Protein AF-Q98AE3-F1 (afdb_monomer_lite)

InterPro domains:
  IPR004107 Integrase, SAM-like, N-terminal [PF02899] (17-101)
  IPR010998 Integrase/recombinase, N-terminal [G3DSA:1.10.150.130] (12-105)
  IPR044068 Core-binding (CB) domain [PS51900] (11-100)

Secondary structure (DSSP, 8-state):
----PPPHHHHHHHHIIIIIHHHSTT--HHHHHHHHHHHHHHHHHHHHHTT--GGG--GGG--HHHHHHHHHHHHHTT---HHHHHHHHHHHHHHHHHHHHH-TT----GGG-

Foldseek 3Di:
DPPLDQAPVRVLVCCCLPPNVVVPPPDDPVLSVLLVVLVVLLLVQLCVVVVHHSSPDHPVSLAPVSLVVSLVCCCPVVVDDPVSSVSSLVSSLSSVVSCPVVPVPDDHDPVSD

Radius of gyration: 14.12 Å; chains: 1; bounding box: 28×37×34 Å

pLDDT: mean 85.62, std 13.54, range [38.0, 96.69]

Structure (mmCIF, N/CA/C/O backbone):
data_AF-Q98AE3-F1
#
_entry.id   AF-Q98AE3-F1
#
loop_
_atom_site.group_PDB
_atom_site.id
_atom_site.type_symbol
_atom_site.label_atom_id
_atom_site.label_alt_id
_atom_site.label_comp_id
_atom_site.label_asym_id
_atom_site.label_entity_id
_atom_site.label_seq_id
_atom_site.pdbx_PDB_ins_code
_atom_site.Cartn_x
_atom_site.Cartn_y
_atom_site.Cartn_z
_atom_site.occupancy
_atom_site.B_iso_or_equiv
_atom_site.auth_seq_id
_atom_site.auth_comp_id
_atom_site.auth_asym_id
_atom_site.auth_atom_id
_atom_site.pdbx_PDB_model_num
ATOM 1 N N . MET A 1 1 ? 12.678 -22.522 19.926 1.00 38.00 1 MET A N 1
ATOM 2 C CA . MET A 1 1 ? 12.409 -21.543 18.846 1.00 38.00 1 MET A CA 1
ATOM 3 C C . MET A 1 1 ? 11.469 -22.175 17.829 1.00 38.00 1 MET A C 1
ATOM 5 O O . MET A 1 1 ? 11.868 -23.137 17.184 1.00 38.00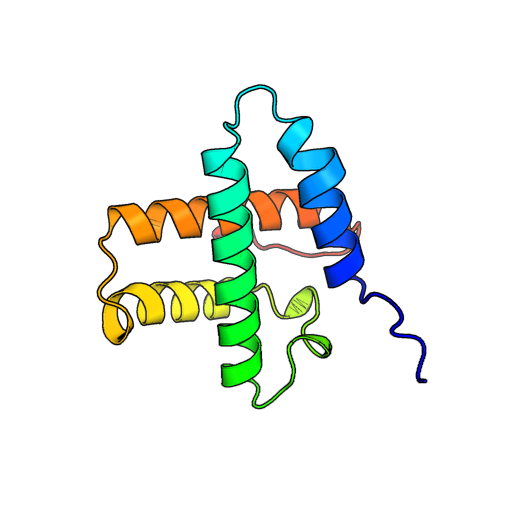 1 MET A O 1
ATOM 9 N N . LYS A 1 2 ? 10.222 -21.699 17.705 1.00 38.81 2 LYS A N 1
ATOM 10 C CA . LYS A 1 2 ? 9.351 -22.112 16.591 1.00 38.81 2 LYS A CA 1
ATOM 11 C C . LYS A 1 2 ? 9.966 -21.553 15.303 1.00 38.81 2 LYS A C 1
ATOM 13 O O . LYS A 1 2 ? 10.208 -20.353 15.223 1.00 38.81 2 LYS A O 1
ATOM 18 N N . LYS A 1 3 ? 10.280 -22.407 14.323 1.00 41.56 3 LYS A N 1
ATOM 19 C CA . LYS A 1 3 ? 10.660 -21.950 12.977 1.00 41.56 3 LYS A CA 1
ATOM 20 C C . LYS A 1 3 ? 9.472 -21.162 12.424 1.00 41.56 3 LYS A C 1
ATOM 22 O O . LYS A 1 3 ? 8.432 -21.764 12.170 1.00 41.56 3 LYS A O 1
ATOM 27 N N . HIS A 1 4 ? 9.613 -19.848 12.259 1.00 57.16 4 HIS A N 1
ATOM 28 C CA . HIS A 1 4 ? 8.644 -19.06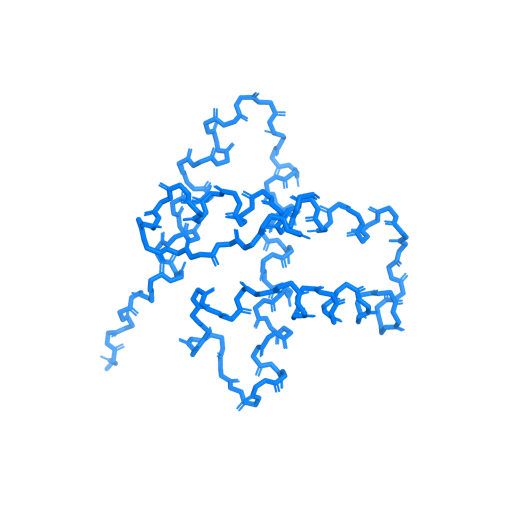3 11.497 1.00 57.16 4 HIS A CA 1
ATOM 29 C C . HIS A 1 4 ? 8.722 -19.528 10.044 1.00 57.16 4 HIS A C 1
ATOM 31 O O . HIS A 1 4 ? 9.638 -19.168 9.307 1.00 57.16 4 HIS A O 1
ATOM 37 N N . GLN A 1 5 ? 7.794 -20.396 9.653 1.00 60.00 5 GLN A N 1
ATOM 38 C CA . GLN A 1 5 ? 7.559 -20.679 8.247 1.00 60.00 5 GLN A CA 1
ATOM 39 C C . GLN A 1 5 ? 6.967 -19.410 7.634 1.00 60.00 5 GLN A C 1
ATOM 41 O O . GLN A 1 5 ? 5.994 -18.867 8.151 1.00 60.00 5 GLN A O 1
ATOM 46 N N . SER A 1 6 ? 7.585 -18.904 6.567 1.00 65.62 6 SER A N 1
ATOM 47 C CA . SER A 1 6 ? 7.074 -17.728 5.859 1.00 65.62 6 SER A CA 1
ATOM 48 C C . SER A 1 6 ? 5.677 -18.043 5.318 1.00 65.62 6 SER A C 1
ATOM 50 O O . SER A 1 6 ? 5.500 -19.080 4.675 1.00 65.62 6 SER A O 1
ATOM 52 N N . THR A 1 7 ? 4.687 -17.186 5.578 1.00 82.19 7 THR A N 1
ATOM 53 C CA . THR A 1 7 ? 3.333 -17.327 5.016 1.00 82.19 7 THR A CA 1
ATOM 54 C C . THR A 1 7 ? 3.369 -17.187 3.488 1.00 82.19 7 THR A C 1
ATOM 56 O O . THR A 1 7 ? 4.356 -16.713 2.914 1.00 82.19 7 THR A O 1
ATOM 59 N N . ALA A 1 8 ? 2.306 -17.607 2.791 1.00 85.19 8 ALA A N 1
ATOM 60 C CA . ALA A 1 8 ? 2.199 -17.389 1.343 1.00 85.19 8 ALA A CA 1
ATOM 61 C C . ALA A 1 8 ? 2.317 -15.894 0.993 1.00 85.19 8 ALA A C 1
ATOM 63 O O . ALA A 1 8 ? 3.028 -15.525 0.050 1.00 85.19 8 ALA A O 1
ATOM 64 N N . LEU A 1 9 ? 1.715 -15.041 1.825 1.00 88.94 9 LEU A N 1
ATOM 65 C CA . LEU A 1 9 ? 1.868 -13.595 1.762 1.00 88.94 9 LEU A CA 1
ATOM 66 C C . LEU A 1 9 ? 3.323 -13.148 1.973 1.00 88.94 9 LEU A C 1
ATOM 68 O O . LEU A 1 9 ? 3.854 -12.409 1.146 1.00 88.94 9 LEU A O 1
ATOM 72 N N . GLY A 1 10 ? 4.001 -13.636 3.016 1.00 90.62 10 GLY A N 1
ATOM 73 C CA . GLY A 1 10 ? 5.394 -13.280 3.307 1.00 90.62 10 GLY A CA 1
ATOM 74 C C . GLY A 1 10 ? 6.352 -13.611 2.158 1.00 90.62 10 GLY A C 1
ATOM 75 O O . GLY A 1 10 ? 7.171 -12.775 1.769 1.00 90.62 10 GLY A O 1
ATOM 76 N N . ARG A 1 11 ? 6.204 -14.794 1.544 1.00 90.75 11 ARG A N 1
ATOM 77 C CA . ARG A 1 11 ? 6.970 -15.168 0.342 1.00 90.75 11 ARG A CA 1
ATOM 78 C C . ARG A 1 11 ? 6.663 -14.246 -0.836 1.00 90.75 11 ARG A C 1
ATOM 80 O O . ARG A 1 11 ? 7.578 -13.825 -1.538 1.00 90.75 11 ARG A O 1
ATOM 87 N N . SER A 1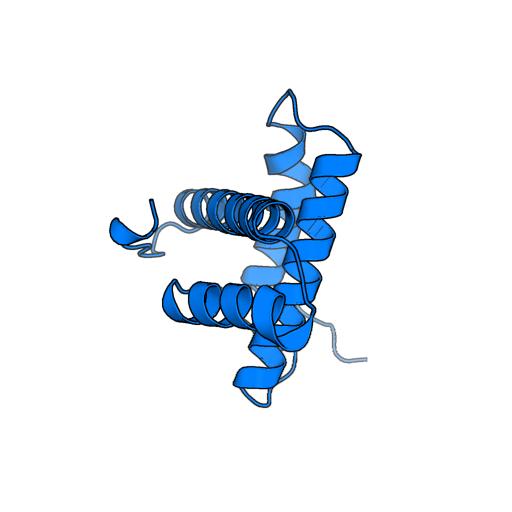 12 ? 5.393 -13.904 -1.035 1.00 92.00 12 SER A N 1
ATOM 88 C CA . SER A 1 12 ? 4.970 -13.003 -2.112 1.00 92.00 12 SER A CA 1
ATOM 89 C C . SER A 1 12 ? 5.535 -11.594 -1.927 1.00 92.00 12 SER A C 1
ATOM 91 O O . SER A 1 12 ? 6.036 -11.012 -2.883 1.00 92.00 12 SER A O 1
ATOM 93 N N . MET A 1 13 ? 5.549 -11.065 -0.702 1.00 93.38 13 MET A N 1
ATOM 94 C CA . MET A 1 13 ? 6.169 -9.772 -0.398 1.00 93.38 13 MET A CA 1
ATOM 95 C C . MET A 1 13 ? 7.677 -9.780 -0.655 1.00 93.38 13 MET A C 1
ATOM 97 O O . MET A 1 13 ? 8.198 -8.832 -1.240 1.00 93.38 13 MET A O 1
ATOM 101 N N . ALA A 1 14 ? 8.383 -10.845 -0.262 1.00 93.06 14 ALA A N 1
ATOM 102 C CA . ALA A 1 14 ? 9.815 -10.966 -0.534 1.00 93.06 14 ALA A CA 1
ATOM 103 C C . ALA A 1 14 ? 10.095 -10.888 -2.042 1.00 93.06 14 ALA A C 1
ATOM 105 O O . ALA A 1 14 ? 10.879 -10.045 -2.478 1.00 93.06 14 ALA A O 1
ATOM 106 N N . ARG A 1 15 ? 9.371 -11.677 -2.845 1.00 92.50 15 ARG A N 1
ATOM 107 C CA . ARG A 1 15 ? 9.477 -11.650 -4.312 1.00 92.50 15 ARG A CA 1
ATOM 108 C C . ARG A 1 15 ? 9.074 -10.301 -4.905 1.00 92.50 15 ARG A C 1
ATOM 110 O O . ARG A 1 15 ? 9.724 -9.810 -5.822 1.00 92.50 15 ARG A O 1
ATOM 117 N N . PHE A 1 16 ? 8.048 -9.655 -4.359 1.00 93.31 16 PHE A N 1
ATOM 118 C CA . PHE A 1 16 ? 7.622 -8.335 -4.810 1.00 93.31 16 PHE A CA 1
ATOM 119 C C . PHE A 1 16 ? 8.740 -7.292 -4.677 1.00 93.31 16 PHE A C 1
ATOM 121 O O . PHE A 1 16 ? 9.043 -6.588 -5.637 1.00 93.31 16 PHE A O 1
ATOM 128 N N . PHE A 1 17 ? 9.397 -7.224 -3.516 1.00 92.81 17 PHE A N 1
ATOM 129 C CA . PHE A 1 17 ? 10.458 -6.242 -3.271 1.00 92.81 17 PHE A CA 1
ATOM 130 C C . PHE A 1 17 ? 11.813 -6.618 -3.883 1.00 92.81 17 PHE A C 1
ATOM 132 O O . PHE A 1 17 ? 12.589 -5.716 -4.191 1.00 92.81 17 PHE A O 1
ATOM 139 N N . GLN A 1 18 ? 12.117 -7.910 -4.030 1.00 91.38 18 GLN A N 1
ATOM 140 C CA . GLN A 1 18 ? 13.428 -8.383 -4.496 1.00 91.38 18 GLN A CA 1
ATOM 141 C C . GLN A 1 18 ? 13.473 -8.664 -6.001 1.00 91.38 18 GLN A C 1
ATOM 143 O O . GLN A 1 18 ? 14.514 -8.468 -6.619 1.00 91.38 18 GLN A O 1
ATOM 148 N N . GLU A 1 19 ? 12.361 -9.097 -6.598 1.00 89.62 19 GLU A N 1
ATOM 149 C CA . GLU A 1 19 ? 12.293 -9.474 -8.015 1.00 89.62 19 GLU A CA 1
ATOM 150 C C . GLU A 1 19 ? 11.452 -8.468 -8.810 1.00 89.62 19 GLU A C 1
ATOM 152 O O . GLU A 1 19 ? 11.920 -7.910 -9.799 1.00 89.62 19 GLU A O 1
ATOM 157 N N . TYR A 1 20 ? 10.216 -8.198 -8.376 1.00 90.88 20 TYR A N 1
ATOM 158 C CA . TYR A 1 20 ? 9.247 -7.471 -9.202 1.00 90.88 20 TYR A CA 1
ATOM 159 C C . TYR A 1 20 ? 9.495 -5.960 -9.274 1.00 90.88 20 TYR A C 1
ATOM 161 O O . TYR A 1 20 ? 9.594 -5.410 -10.371 1.00 90.88 20 TYR A O 1
ATOM 169 N N . LEU A 1 21 ? 9.606 -5.277 -8.129 1.00 91.00 21 LEU A N 1
ATOM 170 C CA . LEU A 1 21 ? 9.855 -3.832 -8.105 1.00 91.00 21 LEU A CA 1
ATOM 171 C C . LEU A 1 21 ? 11.200 -3.452 -8.747 1.00 91.00 21 LEU A C 1
ATOM 173 O O . LEU A 1 21 ? 11.214 -2.495 -9.517 1.00 91.00 21 LEU A O 1
ATOM 177 N N . PRO A 1 22 ? 12.310 -4.185 -8.527 1.00 86.75 22 PRO A N 1
ATOM 178 C CA . PRO A 1 22 ? 13.563 -3.899 -9.226 1.00 86.75 22 PRO A CA 1
ATOM 179 C C . PRO A 1 22 ? 13.493 -4.161 -10.738 1.00 86.75 22 PRO A C 1
ATOM 181 O O . PRO A 1 22 ? 14.162 -3.472 -11.509 1.00 86.75 22 PRO A O 1
ATOM 184 N N . ALA A 1 23 ? 12.680 -5.130 -11.182 1.00 85.19 23 ALA A N 1
ATOM 185 C CA . ALA A 1 23 ? 12.474 -5.409 -12.605 1.00 85.19 23 ALA A CA 1
ATOM 186 C C . ALA A 1 23 ? 11.658 -4.317 -13.323 1.00 85.19 23 ALA A C 1
ATOM 188 O O . ALA A 1 23 ? 11.811 -4.134 -14.533 1.00 85.19 23 ALA A O 1
ATOM 189 N N . LEU A 1 24 ? 10.836 -3.552 -12.595 1.00 75.50 24 LEU A N 1
ATOM 190 C CA . LEU A 1 24 ? 10.210 -2.319 -13.078 1.00 75.50 24 LEU A CA 1
ATOM 191 C C . LEU A 1 24 ? 11.278 -1.217 -13.208 1.00 75.50 24 LEU A C 1
ATOM 193 O O . LEU A 1 24 ? 11.379 -0.311 -12.379 1.00 75.50 24 LEU A O 1
ATOM 197 N N . ARG A 1 25 ? 12.097 -1.314 -14.265 1.00 64.44 25 ARG A N 1
ATOM 198 C CA . ARG A 1 25 ? 13.077 -0.297 -14.686 1.00 64.44 25 ARG A CA 1
ATOM 199 C C . ARG A 1 25 ? 12.407 1.085 -14.653 1.00 64.44 25 ARG A C 1
ATOM 201 O O . ARG A 1 25 ? 11.579 1.381 -15.507 1.00 64.44 25 ARG A O 1
ATOM 208 N N . GLY A 1 26 ? 12.745 1.907 -13.658 1.00 69.62 26 GLY A N 1
ATOM 209 C CA . GLY A 1 26 ? 12.210 3.266 -13.510 1.00 69.62 26 GLY A CA 1
ATOM 210 C C . GLY A 1 26 ? 11.721 3.642 -12.109 1.00 69.62 26 GLY A C 1
ATOM 211 O O . GLY A 1 26 ? 11.567 4.831 -11.841 1.00 69.62 26 GLY A O 1
ATOM 212 N N . MET A 1 27 ? 11.516 2.691 -11.187 1.00 84.06 27 MET A N 1
ATOM 213 C CA . MET A 1 27 ? 11.214 3.056 -9.796 1.00 84.06 27 MET A CA 1
ATOM 214 C C . MET A 1 27 ? 12.469 3.498 -9.042 1.00 84.06 27 MET A C 1
ATOM 216 O O . MET A 1 27 ? 13.483 2.803 -9.018 1.00 84.06 27 MET A O 1
ATOM 220 N N . SER A 1 28 ? 12.387 4.658 -8.390 1.00 88.81 28 SER A N 1
ATOM 221 C CA . SER A 1 28 ? 13.466 5.156 -7.537 1.00 88.81 28 SER A CA 1
ATOM 222 C C . SER A 1 28 ? 13.569 4.349 -6.237 1.00 88.81 28 SER A C 1
ATOM 224 O O . SER A 1 28 ? 12.590 3.753 -5.777 1.00 88.81 28 SER A O 1
ATOM 226 N N . HIS A 1 29 ? 14.734 4.394 -5.583 1.00 88.69 29 HIS A N 1
ATOM 227 C CA . HIS A 1 29 ? 14.905 3.811 -4.248 1.00 88.69 29 HIS A CA 1
ATOM 228 C C . HIS A 1 29 ? 13.879 4.364 -3.242 1.00 88.69 29 HIS A C 1
ATOM 230 O O . HIS A 1 29 ? 13.293 3.607 -2.470 1.00 88.69 29 HIS A O 1
ATOM 236 N N . HIS A 1 30 ? 13.591 5.668 -3.319 1.00 90.38 30 HIS A N 1
ATOM 237 C CA . HIS A 1 30 ? 12.578 6.324 -2.492 1.00 90.38 30 HIS A CA 1
ATOM 238 C C . HIS A 1 30 ? 11.169 5.774 -2.747 1.00 90.38 30 HIS A C 1
ATOM 240 O O . HIS A 1 30 ? 10.404 5.580 -1.806 1.00 90.38 30 HIS A O 1
ATOM 246 N N . THR A 1 31 ? 10.831 5.460 -4.001 1.00 91.88 31 THR A N 1
ATOM 247 C CA . THR A 1 31 ? 9.547 4.837 -4.355 1.00 91.88 31 THR A CA 1
ATOM 248 C C . THR A 1 31 ? 9.434 3.440 -3.745 1.00 91.88 31 THR A C 1
ATOM 250 O O . THR A 1 31 ? 8.424 3.125 -3.121 1.00 91.88 31 THR A O 1
ATOM 253 N N . ILE A 1 32 ? 10.486 2.622 -3.849 1.00 92.44 32 ILE A N 1
ATOM 254 C CA . ILE A 1 32 ? 10.514 1.273 -3.260 1.00 92.44 32 ILE A CA 1
ATOM 255 C C . ILE A 1 32 ? 10.382 1.341 -1.731 1.00 92.44 32 ILE A C 1
ATOM 257 O O . ILE A 1 32 ? 9.643 0.553 -1.137 1.00 92.44 32 ILE A O 1
ATOM 261 N N . GLN A 1 33 ? 11.057 2.295 -1.086 1.00 93.56 33 GLN A N 1
ATOM 262 C CA . GLN A 1 33 ? 10.943 2.510 0.356 1.00 93.56 33 GLN A CA 1
ATOM 263 C C . GLN A 1 33 ? 9.527 2.946 0.752 1.00 93.56 33 GLN A C 1
ATOM 265 O O . GLN A 1 33 ? 8.943 2.362 1.659 1.00 93.56 33 GLN A O 1
ATOM 270 N N . SER A 1 34 ? 8.923 3.871 0.002 1.00 93.69 34 SER A N 1
ATOM 271 C CA . SER A 1 34 ? 7.530 4.281 0.205 1.00 93.69 34 SER A CA 1
ATOM 272 C C . SER A 1 34 ? 6.549 3.106 0.069 1.00 93.69 34 SER A C 1
ATOM 274 O O . SER A 1 34 ? 5.605 2.977 0.853 1.00 93.69 34 SER A O 1
ATOM 276 N N . TYR A 1 35 ? 6.796 2.188 -0.870 1.00 95.56 35 TYR A N 1
ATOM 277 C CA . TYR A 1 35 ? 5.992 0.973 -1.026 1.00 95.56 35 TYR A CA 1
ATOM 278 C C . TYR A 1 35 ? 6.154 0.044 0.182 1.00 95.56 35 TYR A C 1
ATOM 280 O O . TYR A 1 35 ? 5.163 -0.488 0.679 1.00 95.56 35 TYR A O 1
ATOM 288 N N . ARG A 1 36 ? 7.379 -0.118 0.700 1.00 94.88 36 ARG A N 1
ATOM 289 C CA . ARG A 1 36 ? 7.642 -0.894 1.923 1.00 94.88 36 ARG A CA 1
ATOM 290 C C . ARG A 1 36 ? 6.898 -0.316 3.119 1.00 94.88 36 ARG A C 1
ATOM 292 O O . ARG A 1 36 ? 6.221 -1.064 3.822 1.00 94.88 36 ARG A O 1
ATOM 299 N N . ASP A 1 37 ? 6.977 0.995 3.312 1.00 95.56 37 ASP A N 1
ATOM 300 C CA . ASP A 1 37 ? 6.292 1.679 4.409 1.00 95.56 37 ASP A CA 1
ATOM 301 C C . ASP A 1 37 ? 4.772 1.522 4.293 1.00 95.56 37 ASP A C 1
ATOM 303 O O . ASP A 1 37 ? 4.089 1.281 5.290 1.00 95.56 37 ASP A O 1
ATOM 307 N N . THR A 1 38 ? 4.244 1.574 3.066 1.00 96.69 38 THR A N 1
ATOM 308 C CA . THR A 1 38 ? 2.825 1.313 2.796 1.00 96.69 38 THR A CA 1
ATOM 309 C C . THR A 1 38 ? 2.427 -0.099 3.217 1.00 96.69 38 THR A C 1
ATOM 311 O O . THR A 1 38 ? 1.447 -0.251 3.943 1.00 96.69 38 THR A O 1
ATOM 314 N N . MET A 1 39 ? 3.200 -1.121 2.830 1.00 96.12 39 MET A N 1
ATOM 315 C CA . MET A 1 39 ? 2.910 -2.509 3.206 1.00 96.12 39 MET A CA 1
ATOM 316 C C . MET A 1 39 ? 2.955 -2.713 4.723 1.00 96.12 39 MET A C 1
ATOM 318 O O . MET A 1 39 ? 2.078 -3.365 5.279 1.00 96.12 39 MET A O 1
ATOM 322 N N . VAL A 1 40 ? 3.938 -2.130 5.416 1.00 95.62 40 VAL A N 1
ATOM 323 C CA . VAL A 1 40 ? 4.037 -2.223 6.883 1.00 95.62 40 VAL A CA 1
ATOM 324 C C . VAL A 1 40 ? 2.815 -1.602 7.559 1.00 95.62 40 VAL A C 1
ATOM 326 O O . VAL A 1 40 ? 2.280 -2.173 8.510 1.00 95.62 40 VAL A O 1
ATOM 329 N N . LEU A 1 41 ? 2.364 -0.440 7.082 1.00 95.88 41 LEU A N 1
ATOM 330 C CA . LEU A 1 41 ? 1.188 0.226 7.637 1.00 95.88 41 LEU A CA 1
ATOM 331 C C . LEU A 1 41 ? -0.091 -0.560 7.368 1.00 95.88 41 LEU A C 1
ATOM 333 O O . LEU A 1 41 ? -0.884 -0.726 8.291 1.00 95.88 41 LEU A O 1
ATOM 337 N N . PHE A 1 42 ? -0.255 -1.090 6.156 1.00 96.31 42 PHE A N 1
ATOM 338 C CA . PHE A 1 42 ? -1.397 -1.931 5.818 1.00 96.31 42 PHE A CA 1
ATOM 339 C C . PHE A 1 42 ? -1.444 -3.204 6.674 1.00 96.31 42 PHE A C 1
ATOM 341 O O . PHE A 1 42 ? -2.481 -3.510 7.247 1.00 96.31 42 PHE A O 1
ATOM 348 N N . LEU A 1 43 ? -0.325 -3.919 6.832 1.00 94.75 43 LEU A N 1
ATOM 349 C CA . LEU A 1 43 ? -0.283 -5.148 7.634 1.00 94.75 43 LEU A CA 1
ATOM 350 C C . LEU A 1 43 ? -0.643 -4.905 9.102 1.00 94.75 43 LEU A C 1
ATOM 352 O O . LEU A 1 43 ? -1.355 -5.702 9.707 1.00 94.75 43 LEU A O 1
ATOM 356 N N . ARG A 1 44 ? -0.161 -3.798 9.680 1.00 94.75 44 ARG A N 1
ATOM 357 C CA . ARG A 1 44 ? -0.511 -3.405 11.052 1.00 94.75 44 ARG A CA 1
ATOM 358 C C . ARG A 1 44 ? -1.985 -3.043 11.176 1.00 94.75 44 ARG A C 1
ATOM 360 O O . ARG A 1 44 ? -2.610 -3.429 12.155 1.00 94.75 44 ARG A O 1
ATOM 367 N N . PHE A 1 45 ? -2.515 -2.323 10.191 1.00 95.50 45 PHE A N 1
ATOM 368 C CA . PHE A 1 45 ? -3.929 -1.975 10.126 1.00 95.50 45 PHE A CA 1
ATOM 369 C C . PHE A 1 45 ? -4.807 -3.232 10.041 1.00 95.50 45 PHE A C 1
ATOM 371 O O . PHE A 1 45 ? -5.677 -3.424 10.882 1.00 95.50 45 PHE A O 1
ATOM 378 N N . ALA A 1 46 ? -4.509 -4.138 9.108 1.00 93.81 46 ALA A N 1
ATOM 379 C CA . ALA A 1 46 ? -5.257 -5.377 8.925 1.00 93.81 46 ALA A CA 1
ATOM 380 C C . ALA A 1 46 ? -5.219 -6.272 10.175 1.00 93.81 46 ALA A C 1
ATOM 382 O O . ALA A 1 46 ? -6.245 -6.815 10.569 1.00 93.81 46 ALA A O 1
ATOM 383 N N . ALA A 1 47 ? -4.058 -6.388 10.830 1.00 93.38 47 ALA A N 1
ATOM 384 C CA . ALA A 1 47 ? -3.935 -7.145 12.074 1.00 93.38 47 ALA A CA 1
ATOM 385 C C . ALA A 1 47 ? -4.769 -6.540 13.212 1.00 93.38 47 ALA A C 1
ATOM 387 O O . ALA A 1 47 ? -5.383 -7.283 13.977 1.00 93.38 47 ALA A O 1
ATOM 388 N N . ALA A 1 48 ? -4.821 -5.208 13.305 1.00 93.00 48 ALA A N 1
ATOM 389 C CA . ALA A 1 48 ? -5.648 -4.523 14.290 1.00 93.00 48 ALA A CA 1
ATOM 390 C C . ALA A 1 48 ? -7.148 -4.748 14.034 1.00 93.00 48 ALA A C 1
ATOM 392 O O . ALA A 1 48 ? -7.872 -5.053 14.976 1.00 93.00 48 ALA A O 1
ATOM 393 N N . GLU A 1 49 ? -7.610 -4.677 12.781 1.00 90.06 49 GLU A N 1
ATOM 394 C CA . GLU A 1 49 ? -9.022 -4.922 12.442 1.00 90.06 49 GLU A CA 1
ATOM 395 C C . GLU A 1 49 ? -9.483 -6.349 12.764 1.00 90.06 49 GLU A C 1
ATOM 397 O O . GLU A 1 49 ? -10.629 -6.555 13.158 1.00 90.06 49 GLU A O 1
ATOM 402 N N . THR A 1 50 ? -8.608 -7.347 12.619 1.00 84.88 50 THR A N 1
ATOM 403 C CA . THR A 1 50 ? -8.952 -8.749 12.900 1.00 84.88 50 THR A CA 1
ATOM 404 C C . THR A 1 50 ? -8.669 -9.171 14.345 1.00 84.88 50 THR A C 1
ATOM 406 O O . THR A 1 50 ? -8.780 -10.359 14.645 1.00 84.88 50 THR A O 1
ATOM 409 N N . ASN A 1 51 ? -8.249 -8.253 15.233 1.00 84.56 51 ASN A N 1
ATOM 410 C CA . ASN A 1 51 ? -7.697 -8.571 16.563 1.00 84.56 51 ASN A CA 1
ATOM 411 C C . ASN A 1 51 ? -6.621 -9.682 16.520 1.00 84.56 51 ASN A C 1
ATOM 413 O O . ASN A 1 51 ? -6.521 -10.518 17.420 1.00 84.56 51 ASN A O 1
ATOM 417 N N . GLY A 1 52 ? -5.842 -9.718 15.436 1.00 87.62 52 GLY A N 1
ATOM 418 C CA . GLY A 1 52 ? -4.866 -10.763 15.132 1.00 87.62 52 GLY A CA 1
ATOM 419 C C . GLY A 1 52 ? -3.422 -10.275 15.216 1.00 87.62 52 GLY A C 1
ATOM 420 O O . GLY A 1 52 ? -3.134 -9.172 15.682 1.00 87.62 52 GLY A O 1
ATOM 421 N N . SER A 1 53 ? -2.490 -11.100 14.734 1.00 89.50 53 SER A N 1
ATOM 422 C CA . SER A 1 53 ? -1.091 -10.701 14.562 1.00 89.50 53 SER A CA 1
ATOM 423 C C . SER A 1 53 ? -0.781 -10.461 13.087 1.00 89.50 53 SER A C 1
ATOM 425 O O . SER A 1 53 ? -1.468 -10.946 12.192 1.00 89.50 53 SER A O 1
ATOM 427 N N . VAL A 1 54 ? 0.302 -9.737 12.799 1.00 88.62 54 VAL A N 1
ATOM 428 C CA . VAL A 1 54 ? 0.776 -9.584 11.412 1.00 88.62 54 VAL A CA 1
ATOM 429 C C . VAL A 1 54 ? 1.089 -10.947 10.779 1.00 88.62 54 VAL A C 1
ATOM 431 O O . VAL A 1 54 ? 0.966 -11.106 9.568 1.00 88.62 54 VAL A O 1
ATOM 434 N N . GLU A 1 55 ? 1.460 -11.947 11.584 1.00 88.19 55 GLU A N 1
ATOM 435 C CA . GLU A 1 55 ? 1.754 -13.294 11.087 1.00 88.19 55 GLU A CA 1
ATOM 436 C C . GLU A 1 55 ? 0.500 -14.081 10.697 1.00 88.19 55 GLU A C 1
ATOM 438 O O . GLU A 1 55 ? 0.626 -15.053 9.954 1.00 88.19 55 GLU A O 1
ATOM 443 N N . SER A 1 56 ? -0.686 -13.685 11.176 1.00 87.12 56 SER A N 1
ATOM 444 C CA . SER A 1 56 ? -1.950 -14.323 10.799 1.00 87.12 56 SER A CA 1
ATOM 445 C C . SER A 1 56 ? -2.563 -13.756 9.518 1.00 87.12 56 SER A C 1
ATOM 447 O O . SER A 1 56 ? -3.553 -14.305 9.052 1.00 87.12 56 SER A O 1
ATOM 449 N N . ILE A 1 57 ? -1.996 -12.683 8.954 1.00 90.56 57 ILE A N 1
ATOM 450 C CA . ILE A 1 57 ?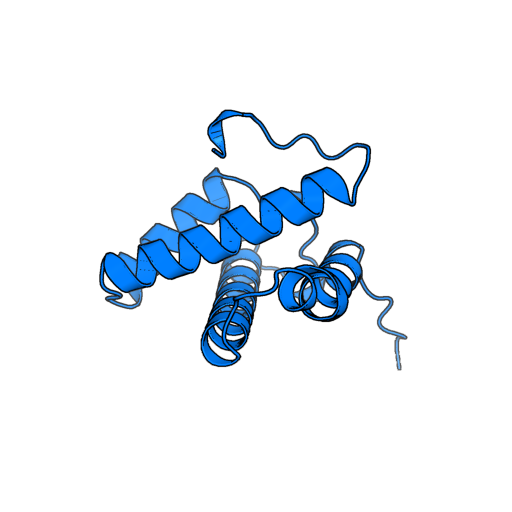 -2.491 -12.077 7.714 1.00 90.56 57 ILE A CA 1
ATOM 451 C C . ILE A 1 57 ? -2.102 -12.943 6.514 1.00 90.56 57 ILE A C 1
ATOM 453 O O . ILE A 1 57 ? -0.921 -13.253 6.304 1.00 90.56 57 ILE A O 1
ATOM 457 N N . ASP A 1 58 ? -3.095 -13.293 5.703 1.00 88.88 58 ASP A N 1
ATOM 458 C CA . ASP A 1 58 ? -2.926 -14.047 4.466 1.00 88.88 58 ASP A CA 1
ATOM 459 C C . ASP A 1 58 ? -3.287 -13.204 3.235 1.00 88.88 58 ASP A C 1
ATOM 461 O O . ASP A 1 58 ? -3.671 -12.040 3.304 1.00 88.88 58 ASP A O 1
ATOM 465 N N . VAL A 1 59 ? -3.129 -13.770 2.048 1.00 86.94 59 VAL A N 1
ATOM 466 C CA . VAL A 1 59 ? -3.379 -13.073 0.792 1.00 86.94 59 VAL A CA 1
ATOM 467 C C . VAL A 1 59 ? -4.865 -12.711 0.628 1.00 86.94 59 VAL A C 1
ATOM 469 O O . VAL A 1 59 ? -5.168 -11.667 0.059 1.00 86.94 59 VAL A O 1
ATOM 472 N N . SER A 1 60 ? -5.792 -13.505 1.177 1.00 85.69 60 SER A N 1
ATOM 473 C CA . SER A 1 60 ? -7.240 -13.218 1.168 1.00 85.69 60 SER A CA 1
ATOM 474 C C . SER A 1 60 ? -7.632 -11.965 1.959 1.00 85.69 60 SER A C 1
ATOM 476 O O . SER A 1 60 ? -8.685 -11.374 1.723 1.00 85.69 60 SER A O 1
ATOM 478 N N . ASP A 1 61 ? -6.780 -11.548 2.893 1.00 86.94 61 ASP A N 1
ATOM 479 C CA . ASP A 1 61 ? -6.964 -10.334 3.686 1.00 86.94 61 ASP A CA 1
ATOM 480 C C . ASP A 1 61 ? -6.661 -9.062 2.893 1.00 86.94 61 ASP A C 1
ATOM 482 O O . ASP A 1 61 ? -7.048 -7.961 3.288 1.00 86.94 61 ASP A O 1
ATOM 486 N N . ILE A 1 62 ? -5.985 -9.204 1.755 1.00 88.56 62 ILE A N 1
ATOM 487 C CA . ILE A 1 62 ? -5.778 -8.126 0.802 1.00 88.56 62 ILE A CA 1
ATOM 488 C C . ILE A 1 62 ? -7.025 -8.087 -0.065 1.00 88.56 62 ILE A C 1
ATOM 490 O O . ILE A 1 62 ? -7.081 -8.724 -1.116 1.00 88.56 62 ILE A O 1
ATOM 494 N N . ASN A 1 63 ? -8.036 -7.353 0.407 1.00 88.94 63 ASN A N 1
ATOM 495 C CA . ASN A 1 63 ? -9.274 -7.112 -0.324 1.00 88.94 63 ASN A CA 1
ATOM 496 C C . ASN A 1 63 ? -9.619 -5.617 -0.479 1.00 88.94 63 ASN A C 1
ATOM 498 O O . ASN A 1 63 ? -9.079 -4.777 0.242 1.00 88.94 63 ASN A O 1
ATOM 502 N N . ALA A 1 64 ? -10.487 -5.283 -1.443 1.00 89.00 64 ALA A N 1
ATOM 503 C CA . ALA A 1 64 ? -10.837 -3.899 -1.771 1.00 89.00 64 ALA A CA 1
ATOM 504 C C . ALA A 1 64 ? -11.470 -3.168 -0.584 1.00 89.00 64 ALA A C 1
ATOM 506 O O . ALA A 1 64 ? -11.105 -2.025 -0.324 1.00 89.00 64 ALA A O 1
ATOM 507 N N . ASP A 1 65 ? -12.345 -3.842 0.163 1.00 91.12 65 ASP A N 1
ATOM 508 C CA . ASP A 1 65 ? -13.002 -3.264 1.336 1.00 91.12 65 ASP A CA 1
ATOM 509 C C . ASP A 1 65 ? -11.966 -2.894 2.399 1.00 91.12 65 ASP A C 1
ATOM 511 O O . ASP A 1 65 ? -11.924 -1.757 2.865 1.00 91.12 65 ASP A O 1
ATOM 515 N N . ARG A 1 66 ? -11.043 -3.813 2.706 1.00 92.94 66 ARG A N 1
ATOM 516 C CA . ARG A 1 66 ? -9.981 -3.571 3.687 1.00 92.94 66 ARG A CA 1
ATOM 517 C C . ARG A 1 66 ? -8.995 -2.499 3.238 1.00 92.94 66 ARG A C 1
ATOM 519 O O . ARG A 1 66 ? -8.531 -1.705 4.052 1.00 92.94 66 ARG A O 1
ATOM 526 N N . ILE A 1 67 ? -8.671 -2.447 1.947 1.00 94.31 67 ILE A N 1
ATOM 527 C CA . ILE A 1 67 ? -7.853 -1.364 1.388 1.00 94.31 67 ILE A CA 1
ATOM 528 C C . ILE A 1 67 ? -8.601 -0.034 1.488 1.00 94.31 67 ILE A C 1
ATOM 530 O O . ILE A 1 67 ? -7.991 0.960 1.865 1.00 94.31 67 ILE A O 1
ATOM 534 N N . GLY A 1 68 ? -9.904 -0.005 1.210 1.00 94.31 68 GLY A N 1
ATOM 535 C CA . GLY A 1 68 ? -10.750 1.172 1.389 1.00 94.31 68 GLY A CA 1
ATOM 536 C C . GLY A 1 68 ? -10.704 1.682 2.828 1.00 94.31 68 GLY A C 1
ATOM 537 O O . GLY A 1 68 ? -10.306 2.826 3.052 1.00 94.31 68 GLY A O 1
ATOM 538 N N . SER A 1 69 ? -10.992 0.811 3.799 1.00 94.94 69 SER A N 1
ATOM 539 C CA . SER A 1 69 ? -10.913 1.130 5.231 1.00 94.94 69 SER A CA 1
ATOM 540 C C . SER A 1 69 ? -9.519 1.610 5.641 1.00 94.94 69 SER A C 1
ATOM 542 O O . SER A 1 69 ? -9.385 2.596 6.368 1.00 94.94 69 SER A O 1
ATOM 544 N N . PHE A 1 70 ? -8.464 0.978 5.116 1.00 95.94 70 PHE A N 1
ATOM 545 C CA . PHE A 1 70 ? -7.088 1.419 5.325 1.00 95.94 70 PHE A CA 1
ATOM 546 C C . PHE A 1 70 ? -6.862 2.843 4.806 1.00 95.94 70 PHE A C 1
ATOM 548 O O . PHE A 1 70 ? -6.315 3.675 5.519 1.00 95.94 70 PHE A O 1
ATOM 555 N N . LEU A 1 71 ? -7.278 3.169 3.583 1.00 95.44 71 LEU A N 1
ATOM 556 C CA . LEU A 1 71 ? -7.085 4.516 3.036 1.00 95.44 71 LEU A CA 1
ATOM 557 C C . LEU A 1 71 ? -7.875 5.569 3.816 1.00 95.44 71 LEU A C 1
ATOM 559 O O . LEU A 1 71 ? -7.354 6.663 4.028 1.00 95.44 71 LEU A O 1
ATOM 563 N N . THR A 1 72 ? -9.083 5.238 4.274 1.00 95.00 72 THR A N 1
ATOM 564 C CA . THR A 1 72 ? -9.876 6.120 5.135 1.00 95.00 72 THR A CA 1
ATOM 565 C C . THR A 1 72 ? -9.179 6.367 6.471 1.00 95.00 72 THR A C 1
ATOM 567 O O . THR A 1 72 ? -9.073 7.523 6.881 1.00 95.00 72 THR A O 1
ATOM 570 N N . SER A 1 73 ? -8.621 5.339 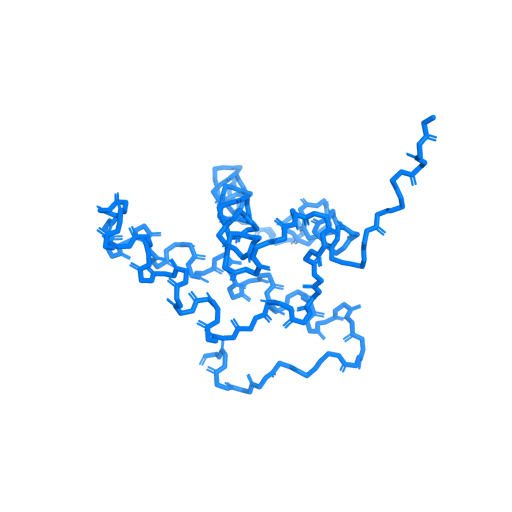7.124 1.00 94.75 73 SER A N 1
ATOM 571 C CA . SER A 1 73 ? -7.880 5.532 8.382 1.00 94.75 73 SER A CA 1
ATOM 572 C C . SER A 1 73 ? -6.630 6.398 8.189 1.00 94.75 73 SER A C 1
ATOM 574 O O . SER A 1 73 ? -6.285 7.213 9.045 1.00 94.75 73 SER A O 1
ATOM 576 N N . LEU A 1 74 ? -5.977 6.319 7.026 1.00 93.69 74 LEU A N 1
ATOM 577 C CA . LEU A 1 74 ? -4.852 7.198 6.708 1.00 93.69 74 LEU A CA 1
ATOM 578 C C . LEU A 1 74 ? -5.233 8.678 6.618 1.00 93.69 74 LEU A C 1
ATOM 580 O O . LEU A 1 74 ? -4.417 9.526 6.985 1.00 93.69 74 LEU A O 1
ATOM 584 N N . GLU A 1 75 ? -6.422 8.992 6.116 1.00 91.31 75 GLU A N 1
ATOM 585 C CA . GLU A 1 75 ? -6.913 10.370 6.055 1.00 91.31 75 GLU A CA 1
ATOM 586 C C . GLU A 1 75 ? -7.411 10.845 7.416 1.00 91.31 75 GLU A C 1
ATOM 588 O O . GLU A 1 75 ? -6.993 11.899 7.887 1.00 91.31 75 GLU A O 1
ATOM 593 N N . VAL A 1 76 ? -8.269 10.052 8.060 1.00 91.12 76 VAL A N 1
ATOM 594 C CA . VAL A 1 76 ? -9.004 10.460 9.263 1.00 91.12 76 VAL A CA 1
ATOM 595 C C . VAL A 1 76 ? -8.124 10.421 10.509 1.00 91.12 76 VAL A C 1
ATOM 597 O O . VAL A 1 76 ? -8.119 11.370 11.287 1.00 91.12 76 VAL A O 1
ATOM 600 N N . GLU A 1 77 ? -7.357 9.350 10.706 1.00 89.19 77 GLU A N 1
ATOM 601 C CA . GLU A 1 77 ? -6.591 9.155 11.944 1.00 89.19 77 GLU A CA 1
ATOM 602 C C . GLU A 1 77 ? -5.183 9.740 11.848 1.00 89.19 77 GLU A C 1
ATOM 604 O O . GLU A 1 77 ? -4.623 10.210 12.837 1.00 89.19 77 GLU A O 1
ATOM 609 N N . ARG A 1 78 ? -4.582 9.693 10.654 1.00 87.25 78 ARG A N 1
ATOM 610 C CA . ARG A 1 78 ? -3.196 10.138 10.435 1.00 87.25 78 ARG A CA 1
ATOM 611 C C . ARG A 1 78 ? -3.081 11.499 9.760 1.00 87.25 78 ARG A C 1
ATOM 613 O O . ARG A 1 78 ? -1.964 12.003 9.666 1.00 87.25 78 ARG A O 1
ATOM 620 N N . GLY A 1 79 ? -4.188 12.083 9.295 1.00 90.06 79 GLY A N 1
ATOM 621 C CA . GLY A 1 79 ? -4.192 13.394 8.645 1.00 90.06 79 GLY A CA 1
ATOM 622 C C . GLY A 1 79 ? -3.376 13.437 7.351 1.00 90.06 79 GLY A C 1
ATOM 623 O O . GLY A 1 79 ? -2.857 14.492 6.985 1.00 90.06 79 GLY A O 1
ATOM 624 N N . ASN A 1 80 ? -3.192 12.297 6.671 1.00 92.62 80 ASN A N 1
ATOM 625 C CA . ASN A 1 80 ? -2.432 12.273 5.426 1.00 92.62 80 ASN A CA 1
ATOM 626 C C . ASN A 1 80 ? -3.165 13.064 4.339 1.00 92.62 80 ASN A C 1
ATOM 628 O O . ASN A 1 80 ? -4.377 12.952 4.177 1.00 92.62 80 ASN A O 1
ATOM 632 N N . SER A 1 81 ? -2.403 13.796 3.525 1.00 94.12 81 SER A N 1
ATOM 633 C CA . SER A 1 81 ? -2.952 14.453 2.341 1.00 94.12 81 SER A CA 1
ATOM 634 C C . SER A 1 81 ? -3.459 13.436 1.313 1.00 94.12 81 SER A C 1
ATOM 636 O O . SER A 1 81 ? -2.971 12.303 1.231 1.00 94.12 81 SER A O 1
ATOM 638 N N . ILE A 1 82 ? -4.367 13.890 0.444 1.00 92.31 82 ILE A N 1
ATOM 639 C CA . ILE A 1 82 ? -4.875 13.115 -0.698 1.00 92.31 82 ILE A CA 1
ATOM 640 C C . ILE A 1 82 ? -3.718 12.594 -1.567 1.00 92.31 82 ILE A C 1
ATOM 642 O O . ILE A 1 82 ? -3.743 11.452 -2.023 1.00 92.31 82 ILE A O 1
ATOM 646 N N . ALA A 1 83 ? -2.663 13.394 -1.758 1.00 94.19 83 ALA A N 1
ATOM 647 C CA . ALA A 1 83 ? -1.485 12.985 -2.523 1.00 94.19 83 ALA A CA 1
ATOM 648 C C . ALA A 1 83 ? -0.770 11.781 -1.881 1.00 94.19 83 ALA A C 1
ATOM 650 O O . ALA A 1 83 ? -0.477 10.797 -2.563 1.00 94.19 83 ALA A O 1
ATOM 651 N N . THR A 1 84 ? -0.549 11.817 -0.563 1.00 93.50 84 THR A N 1
ATOM 652 C CA . THR A 1 84 ? 0.058 10.701 0.179 1.00 93.50 84 THR A CA 1
ATOM 653 C C . THR A 1 84 ? -0.848 9.470 0.178 1.00 93.50 84 THR A C 1
ATOM 655 O O . THR A 1 84 ? -0.356 8.351 0.021 1.00 93.50 84 THR A O 1
ATOM 658 N N . ARG A 1 85 ? -2.170 9.649 0.304 1.00 94.31 85 ARG A N 1
ATOM 659 C CA . ARG A 1 85 ? -3.148 8.555 0.197 1.00 94.31 85 ARG A CA 1
ATOM 660 C C . ARG A 1 85 ? -3.082 7.884 -1.174 1.00 94.31 85 ARG A C 1
ATOM 662 O O . ARG A 1 85 ? -2.975 6.663 -1.244 1.00 94.31 85 ARG A O 1
ATOM 669 N N . ASN A 1 86 ? -3.072 8.664 -2.251 1.00 94.56 86 ASN A N 1
ATOM 670 C CA . ASN A 1 86 ? -3.024 8.145 -3.617 1.00 94.56 86 ASN A CA 1
ATOM 671 C C . ASN A 1 86 ? -1.702 7.429 -3.924 1.00 94.56 86 ASN A C 1
ATOM 673 O O . ASN A 1 86 ? -1.713 6.388 -4.576 1.00 94.56 86 ASN A O 1
ATOM 677 N N . ALA A 1 87 ? -0.572 7.922 -3.405 1.00 93.88 87 ALA A N 1
ATOM 678 C CA . ALA A 1 87 ? 0.711 7.227 -3.528 1.00 93.88 87 ALA A CA 1
ATOM 679 C C . ALA A 1 87 ? 0.678 5.838 -2.862 1.00 93.88 87 ALA A C 1
ATOM 681 O O . ALA A 1 87 ? 1.179 4.858 -3.417 1.00 93.88 87 ALA A O 1
ATOM 682 N N . ARG A 1 88 ? 0.034 5.734 -1.695 1.00 95.75 88 ARG A N 1
ATOM 683 C CA . ARG A 1 88 ? -0.142 4.463 -0.978 1.00 95.75 88 ARG A CA 1
ATOM 684 C C . ARG A 1 88 ? -1.133 3.540 -1.680 1.00 95.75 88 ARG A C 1
ATOM 686 O O . ARG A 1 88 ? -0.874 2.345 -1.787 1.00 95.75 88 ARG A O 1
ATOM 693 N N . LEU A 1 89 ? -2.217 4.083 -2.229 1.00 95.75 89 LEU A N 1
ATOM 694 C CA . LEU A 1 89 ? -3.147 3.325 -3.063 1.00 95.75 89 LEU A CA 1
ATOM 695 C C . LEU A 1 89 ? -2.445 2.742 -4.300 1.00 95.75 89 LEU A C 1
ATOM 697 O O . LEU A 1 89 ? -2.587 1.556 -4.585 1.00 95.75 89 LEU A O 1
ATOM 701 N N . ALA A 1 90 ? -1.603 3.524 -4.980 1.00 94.31 90 ALA A N 1
ATOM 702 C CA . ALA A 1 90 ? -0.810 3.038 -6.108 1.00 94.31 90 ALA A CA 1
ATOM 703 C C . ALA A 1 90 ? 0.123 1.876 -5.715 1.00 94.31 90 ALA A C 1
ATOM 705 O O . ALA A 1 90 ? 0.262 0.912 -6.474 1.00 94.31 90 ALA A O 1
ATOM 706 N N . ALA A 1 91 ? 0.721 1.921 -4.519 1.00 95.25 91 ALA A N 1
ATOM 707 C CA . ALA A 1 91 ? 1.514 0.811 -3.992 1.00 95.25 91 ALA A CA 1
ATOM 708 C C . ALA A 1 91 ? 0.659 -0.449 -3.757 1.00 95.25 91 ALA A C 1
ATOM 710 O O . ALA A 1 91 ? 1.067 -1.541 -4.162 1.00 95.25 91 ALA A O 1
ATOM 711 N N . MET A 1 92 ? -0.541 -0.304 -3.176 1.00 95.62 92 MET A N 1
ATOM 712 C CA . MET A 1 92 ? -1.480 -1.417 -2.973 1.00 95.62 92 MET A CA 1
ATOM 713 C C . MET A 1 92 ? -1.947 -2.030 -4.301 1.00 95.62 92 MET A C 1
ATOM 715 O O . MET A 1 92 ? -1.886 -3.249 -4.453 1.00 95.62 92 MET A O 1
ATOM 719 N N . HIS A 1 93 ? -2.322 -1.218 -5.297 1.00 92.44 93 HIS A N 1
ATOM 720 C CA . HIS A 1 93 ? -2.686 -1.716 -6.632 1.00 92.44 93 HIS A CA 1
ATOM 721 C C . HIS A 1 93 ? -1.524 -2.437 -7.315 1.00 92.44 93 HIS A C 1
ATOM 723 O O . HIS A 1 93 ? -1.704 -3.500 -7.913 1.00 92.44 93 HIS A O 1
ATOM 729 N N . THR A 1 94 ? -0.313 -1.885 -7.216 1.00 93.06 94 THR A N 1
ATOM 730 C CA . THR A 1 94 ? 0.876 -2.503 -7.814 1.00 93.06 94 THR A CA 1
ATOM 731 C C . THR A 1 94 ? 1.160 -3.866 -7.188 1.00 93.06 94 THR A C 1
ATOM 733 O O . THR A 1 94 ? 1.500 -4.811 -7.905 1.00 93.06 94 THR A O 1
ATOM 736 N N . PHE A 1 95 ? 0.969 -3.998 -5.874 1.00 93.56 95 PHE A N 1
ATOM 737 C CA . PHE A 1 95 ? 1.105 -5.278 -5.190 1.00 93.56 95 PHE A CA 1
ATOM 738 C C . PHE A 1 95 ? -0.014 -6.260 -5.560 1.00 93.56 95 PHE A C 1
ATOM 740 O O . PHE A 1 95 ? 0.278 -7.401 -5.911 1.00 93.56 95 PHE A O 1
ATOM 747 N N . ALA A 1 96 ? -1.275 -5.821 -5.599 1.00 90.12 96 ALA A N 1
ATOM 748 C CA . ALA A 1 96 ? -2.400 -6.651 -6.036 1.00 90.12 96 ALA A CA 1
ATOM 749 C C . ALA A 1 96 ? -2.192 -7.196 -7.464 1.00 90.12 96 ALA A C 1
ATOM 751 O O . ALA A 1 96 ? -2.367 -8.389 -7.714 1.00 90.12 96 ALA A O 1
ATOM 752 N N . ARG A 1 97 ? -1.703 -6.359 -8.393 1.00 88.00 97 ARG A N 1
ATOM 753 C CA . ARG A 1 97 ? -1.320 -6.776 -9.756 1.00 88.00 97 ARG A CA 1
ATOM 754 C C . ARG A 1 97 ? -0.219 -7.833 -9.773 1.00 88.00 97 ARG A C 1
ATOM 756 O O . ARG A 1 97 ? -0.195 -8.692 -10.651 1.00 88.00 97 ARG A O 1
ATOM 763 N N . PHE A 1 98 ? 0.734 -7.738 -8.854 1.00 91.25 98 PHE A N 1
ATOM 764 C CA . PHE A 1 98 ? 1.786 -8.736 -8.724 1.00 91.25 98 PHE A CA 1
ATOM 765 C C . PHE A 1 98 ? 1.234 -10.067 -8.191 1.00 91.25 98 PHE A C 1
ATOM 767 O O . PHE A 1 98 ? 1.584 -11.125 -8.720 1.00 91.25 98 PHE A O 1
ATOM 774 N N . LEU A 1 99 ? 0.349 -10.025 -7.191 1.00 89.88 99 LEU A N 1
ATOM 775 C CA . LEU A 1 99 ? -0.270 -11.215 -6.602 1.00 89.88 99 LEU A CA 1
ATOM 776 C C . LEU A 1 99 ? -1.118 -11.984 -7.620 1.00 89.88 99 LEU A C 1
ATOM 778 O O . LEU A 1 99 ? -0.946 -13.196 -7.733 1.00 89.88 99 LEU A O 1
ATOM 782 N N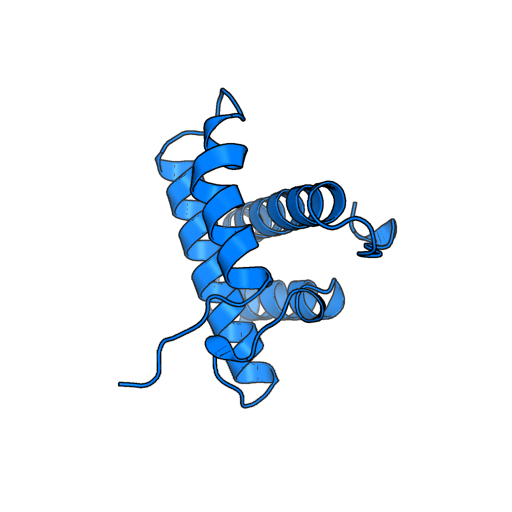 . SER A 1 100 ? -1.941 -11.295 -8.422 1.00 84.69 100 SER A N 1
ATOM 783 C CA . SER A 1 100 ? -2.760 -11.941 -9.465 1.00 84.69 100 SER A CA 1
ATOM 784 C C . SER A 1 100 ? -1.948 -12.666 -10.532 1.00 84.69 100 SER A C 1
ATOM 786 O O . SER A 1 100 ? -2.400 -13.658 -11.090 1.00 84.69 100 SER A O 1
ATOM 788 N N . ARG A 1 101 ? -0.724 -12.206 -10.802 1.00 83.12 101 ARG A N 1
ATOM 789 C CA . ARG A 1 101 ? 0.202 -12.874 -11.728 1.00 83.12 101 ARG A CA 1
ATOM 790 C C . ARG A 1 101 ? 0.965 -14.025 -11.081 1.00 83.12 101 ARG A C 1
ATOM 792 O O . ARG A 1 101 ? 1.409 -14.928 -11.780 1.00 83.12 101 ARG A O 1
ATOM 799 N N . SER A 1 102 ? 1.169 -13.960 -9.768 1.00 78.12 102 SER A N 1
ATOM 800 C CA . SER A 1 102 ? 2.034 -14.889 -9.036 1.00 78.12 102 SER A CA 1
ATOM 801 C C . SER A 1 102 ? 1.280 -16.068 -8.423 1.00 78.12 102 SER A C 1
ATOM 803 O O . SER A 1 102 ? 1.913 -17.067 -8.088 1.00 78.12 102 SER A O 1
ATOM 805 N N . ILE A 1 103 ? -0.042 -15.957 -8.254 1.00 76.88 103 ILE A N 1
ATOM 806 C CA . ILE A 1 103 ? -0.884 -16.955 -7.587 1.00 76.88 103 ILE A CA 1
ATOM 807 C C . ILE A 1 103 ? -1.994 -17.395 -8.561 1.00 76.88 103 ILE A C 1
ATOM 809 O O . ILE A 1 103 ? -2.952 -16.654 -8.756 1.00 76.88 103 ILE A O 1
ATOM 813 N N . PRO A 1 104 ? -1.908 -18.596 -9.169 1.00 64.44 104 PRO A N 1
ATOM 814 C CA . PRO A 1 104 ? -2.778 -19.005 -10.280 1.00 64.44 104 PRO A CA 1
ATOM 815 C C . PRO A 1 104 ? -4.281 -19.138 -9.976 1.00 64.44 104 PRO A C 1
ATOM 817 O O . PRO A 1 104 ? -5.056 -19.278 -10.916 1.00 64.44 104 PRO A O 1
ATOM 820 N N . ASN A 1 105 ? -4.712 -19.124 -8.706 1.00 66.31 105 ASN A N 1
ATOM 821 C CA . ASN A 1 105 ? -6.134 -19.227 -8.332 1.00 66.31 105 ASN A CA 1
ATOM 822 C C . ASN A 1 105 ? -6.696 -17.981 -7.631 1.00 66.31 105 ASN A C 1
ATOM 824 O O . ASN A 1 105 ? -7.864 -17.988 -7.240 1.00 66.31 105 ASN A O 1
ATOM 828 N N . ILE A 1 106 ? -5.892 -16.928 -7.454 1.00 67.38 106 ILE A N 1
ATOM 829 C CA . ILE A 1 106 ? -6.380 -15.752 -6.746 1.00 67.38 106 ILE A CA 1
ATOM 830 C C . ILE A 1 106 ? -7.341 -14.973 -7.640 1.00 67.38 106 ILE A C 1
ATOM 832 O O . ILE A 1 106 ? -6.982 -14.501 -8.720 1.00 67.38 106 ILE A O 1
ATOM 836 N N . TRP A 1 107 ? -8.582 -14.838 -7.188 1.00 63.19 107 TRP A N 1
ATOM 837 C CA . TRP A 1 107 ? -9.566 -14.016 -7.871 1.00 63.19 107 TRP A CA 1
ATOM 838 C C . TRP A 1 107 ? -9.490 -12.590 -7.329 1.00 63.19 107 TRP A C 1
ATOM 840 O O . TRP A 1 107 ? -9.895 -12.323 -6.200 1.00 63.19 107 TRP A O 1
ATOM 850 N N . ILE A 1 108 ? -8.942 -11.677 -8.132 1.00 63.44 108 ILE A N 1
ATOM 851 C CA . ILE A 1 108 ? -8.999 -10.236 -7.866 1.00 63.44 108 ILE A CA 1
ATOM 852 C C . ILE A 1 108 ? -10.067 -9.656 -8.801 1.00 63.44 108 ILE A C 1
ATOM 854 O O . ILE A 1 108 ? -9.846 -9.658 -10.017 1.00 63.44 108 ILE A O 1
ATOM 858 N N . PRO A 1 109 ? -11.228 -9.210 -8.287 1.00 57.53 109 PRO A N 1
ATOM 859 C CA . PRO A 1 109 ? -12.297 -8.709 -9.138 1.00 57.53 109 PRO A CA 1
ATOM 860 C C . PRO A 1 109 ? -11.863 -7.494 -9.960 1.00 57.53 109 PRO A C 1
ATOM 862 O O . PRO A 1 109 ? -11.030 -6.694 -9.543 1.00 57.53 109 PRO A O 1
ATOM 865 N N . CYS A 1 110 ? -12.457 -7.320 -11.142 1.00 50.38 110 CYS A N 1
ATOM 866 C CA . CYS A 1 110 ? -12.114 -6.220 -12.046 1.00 50.38 110 CYS A CA 1
ATOM 867 C C . CYS A 1 110 ? -12.393 -4.817 -11.473 1.00 50.38 110 CYS A C 1
ATOM 869 O O . CYS A 1 110 ? -11.844 -3.853 -11.987 1.00 50.38 110 CYS A O 1
ATOM 871 N N . ASN A 1 111 ? -13.191 -4.688 -10.407 1.00 53.53 111 ASN A N 1
ATOM 872 C CA . ASN A 1 111 ? -13.438 -3.412 -9.716 1.00 53.53 111 ASN A CA 1
ATOM 873 C C . ASN A 1 111 ? -12.251 -2.932 -8.849 1.00 53.53 111 ASN A C 1
ATOM 875 O O . ASN A 1 111 ? -12.365 -1.932 -8.148 1.00 53.53 111 ASN A O 1
ATOM 879 N N . TRP A 1 112 ? -11.123 -3.642 -8.901 1.00 60.28 112 TRP A N 1
ATOM 880 C CA . TRP A 1 112 ? -9.839 -3.259 -8.314 1.00 60.28 112 TRP A CA 1
ATOM 881 C C . TRP A 1 112 ? -8.948 -2.399 -9.220 1.00 60.28 112 TRP A C 1
ATOM 883 O O . TRP A 1 112 ? -7.814 -2.105 -8.826 1.00 60.28 112 TRP A O 1
ATOM 893 N N . TRP A 1 113 ? -9.408 -2.060 -10.428 1.00 48.50 113 TRP A N 1
ATOM 894 C CA . TRP A 1 113 ? -8.650 -1.328 -11.448 1.00 48.50 113 TRP A CA 1
ATOM 895 C C . TRP A 1 113 ? -9.235 0.049 -11.724 1.00 48.50 113 TRP A C 1
ATOM 897 O O . TRP A 1 113 ? -10.478 0.145 -11.827 1.00 48.50 113 TRP A O 1
#

Sequence (113 aa):
MKKHQSTALGRSMARFFQEYLPALRGMSHHTIQSYRDTMVLFLRFAAAETNGSVESIDVSDINADRIGSFLTSLEVERGNSIATRNARLAAMHTFARFLSRSIPNIWIPCNWW

Organism: Mesorhizobium japonicum (strain LMG 29417 / CECT 9101 / MAFF 303099) (NCBI:txid266835)